Protein AF-A0A1Y2H7J1-F1 (afdb_monomer_lite)

Sequence (171 aa):
LFNCVEPYGRKQSIDAHKEPFLLSNGNALQTSIPPFETRHIDLWPTTIPCKKGDRLVIGTQAFNVLITSSARLDIKEPPSLGGVTTSFTLKESKLSRNTKIFLDSDSVIEAFKIINSKEVYRNARGNELEQMRQVRSKFDHCSPYFLCRAASNIAKSHLMQPYSVFTLVGH

pLDDT: mean 74.22, std 16.96, range [33.62, 93.88]

Secondary structure (DSSP, 8-state):
-EEEEEEEESSTTT-TT-----EETTEEPP--PPPSS-SSTTEEEEEEEETTEEEEEEEESSEEEEEEEE--SSS--PPEESSS-SS----SHHHHHH------HHHHHHHHHHHH-SS-S----S-HHHHHHHTTS--S-SGGGG---EE-GGG-STTTS----------

Foldseek 3Di:
DQFKKWKAWQDCVQGVLHDDQDDDPNHTADDLADDCQAPDGQWWFAWHADPVAIWTWIGGNTIIMTRQWADDPVDPDDIHHGRHDDPDHHHDPVCRRPDDDDDDPVVVVVVVVLVPDPPPPDPPPDCPVLLVLQCPPDPDDPNLNPMDMDGDPVQPDPVRPDSYSPPSDDD

Structure (mmCIF, N/CA/C/O backbone):
data_AF-A0A1Y2H7J1-F1
#
_entry.id   AF-A0A1Y2H7J1-F1
#
loop_
_atom_site.group_PDB
_atom_site.id
_atom_site.type_symbol
_atom_site.label_atom_id
_atom_site.label_alt_id
_atom_site.label_comp_id
_atom_site.label_asym_id
_atom_site.label_entity_id
_atom_site.label_seq_id
_atom_site.pdbx_PDB_ins_code
_atom_site.Cartn_x
_atom_site.Cartn_y
_atom_site.Cartn_z
_atom_site.occupancy
_atom_site.B_iso_or_equiv
_atom_site.auth_seq_id
_atom_site.auth_comp_id
_atom_site.auth_asym_id
_atom_site.auth_atom_id
_atom_site.pdbx_PDB_model_num
ATOM 1 N N . LEU A 1 1 ? -1.218 -10.756 -1.187 1.00 87.50 1 LEU A N 1
ATOM 2 C CA . LEU A 1 1 ? -0.793 -10.187 -2.483 1.00 87.50 1 LEU A CA 1
ATOM 3 C C . LEU A 1 1 ? -1.478 -8.843 -2.683 1.00 87.50 1 LEU A C 1
ATOM 5 O O . LEU A 1 1 ? -2.687 -8.769 -2.490 1.00 87.50 1 LEU A O 1
ATOM 9 N N . PHE A 1 2 ? -0.730 -7.796 -3.031 1.00 89.00 2 PHE A N 1
ATOM 10 C CA . PHE A 1 2 ? -1.305 -6.507 -3.428 1.00 89.00 2 PHE A CA 1
ATOM 11 C C . PHE A 1 2 ? -1.266 -6.419 -4.949 1.00 89.00 2 PHE A C 1
ATOM 13 O O . PHE A 1 2 ? -0.196 -6.505 -5.546 1.00 89.00 2 PHE A O 1
ATOM 20 N N . ASN A 1 3 ? -2.442 -6.321 -5.563 1.00 84.75 3 ASN A N 1
ATOM 21 C CA . ASN A 1 3 ? -2.584 -6.320 -7.015 1.00 84.75 3 ASN A CA 1
ATOM 22 C C . ASN A 1 3 ? -2.589 -4.904 -7.574 1.00 84.75 3 ASN A C 1
ATOM 24 O O . ASN A 1 3 ? -2.018 -4.684 -8.630 1.00 84.75 3 ASN A O 1
ATOM 28 N N . CYS A 1 4 ? -3.213 -3.955 -6.878 1.00 83.81 4 CYS A N 1
ATOM 29 C CA . CYS A 1 4 ? -3.270 -2.563 -7.306 1.00 83.81 4 CYS A CA 1
ATOM 30 C C . CYS A 1 4 ? -3.073 -1.642 -6.109 1.00 83.81 4 CYS A C 1
ATOM 32 O O . CYS A 1 4 ? -3.645 -1.866 -5.034 1.00 83.81 4 CYS A O 1
ATOM 34 N N . VAL A 1 5 ? -2.288 -0.592 -6.324 1.00 86.06 5 VAL A N 1
ATOM 35 C CA . VAL A 1 5 ? -2.046 0.459 -5.342 1.00 86.06 5 VAL A CA 1
ATOM 36 C C . VAL A 1 5 ? -2.152 1.844 -5.971 1.00 86.06 5 VAL A C 1
ATOM 38 O O . VAL A 1 5 ? -1.898 2.027 -7.164 1.00 86.06 5 VAL A O 1
ATOM 41 N N . GLU A 1 6 ? -2.519 2.822 -5.150 1.00 85.12 6 GLU A N 1
ATOM 42 C CA . GLU A 1 6 ? -2.650 4.225 -5.531 1.00 85.12 6 GLU A CA 1
ATOM 43 C C . GLU A 1 6 ? -1.837 5.099 -4.560 1.00 85.12 6 GLU A C 1
ATOM 45 O O . GLU A 1 6 ? -2.212 5.230 -3.390 1.00 85.12 6 GLU A O 1
ATOM 50 N N . PRO A 1 7 ? -0.687 5.645 -4.992 1.00 83.50 7 PRO A N 1
ATOM 51 C CA . PRO A 1 7 ? 0.087 6.585 -4.204 1.00 83.50 7 PRO A CA 1
ATOM 52 C C . PRO A 1 7 ? -0.590 7.960 -4.201 1.00 83.50 7 PRO A C 1
ATOM 54 O O . PRO A 1 7 ? -1.110 8.395 -5.223 1.00 83.50 7 PRO A O 1
ATOM 57 N N . TYR A 1 8 ? -0.553 8.650 -3.065 1.00 81.69 8 TYR A N 1
ATOM 58 C CA . TYR A 1 8 ? -1.097 9.997 -2.892 1.00 81.69 8 TYR A CA 1
ATOM 59 C C . TYR A 1 8 ? -0.249 10.809 -1.906 1.00 81.69 8 TYR A C 1
ATOM 61 O O . TYR A 1 8 ? 0.380 10.272 -0.986 1.00 81.69 8 TYR A O 1
ATOM 69 N N . GLY A 1 9 ? -0.199 12.122 -2.108 1.00 79.56 9 GLY A N 1
ATOM 70 C CA . GLY A 1 9 ? 0.585 13.036 -1.282 1.00 79.56 9 GLY A CA 1
ATOM 71 C C . GLY A 1 9 ? 0.000 13.222 0.123 1.00 79.56 9 GLY A C 1
ATOM 72 O O . GLY A 1 9 ? -1.202 13.108 0.355 1.00 79.56 9 GLY A O 1
ATOM 73 N N . ARG A 1 10 ? 0.859 13.546 1.098 1.00 79.69 10 ARG A N 1
ATOM 74 C CA . ARG A 1 10 ? 0.425 13.813 2.487 1.00 79.69 10 ARG A CA 1
ATOM 75 C C . ARG A 1 10 ? -0.001 15.253 2.760 1.00 79.69 10 ARG A C 1
ATOM 77 O O . ARG A 1 10 ? -0.695 15.515 3.740 1.00 79.69 10 ARG A O 1
ATOM 84 N N . LYS A 1 11 ? 0.461 16.211 1.955 1.00 77.00 11 LYS A N 1
ATOM 85 C CA . LYS A 1 11 ? 0.223 17.646 2.178 1.00 77.00 11 LYS A CA 1
ATOM 86 C C . LYS A 1 11 ? -0.880 18.144 1.261 1.00 77.00 11 LYS A C 1
ATOM 88 O O . LYS A 1 11 ? -0.954 17.727 0.118 1.00 77.00 11 LYS A O 1
ATOM 93 N N . GLN A 1 12 ? -1.669 19.104 1.737 1.00 74.44 12 GLN A N 1
ATOM 94 C CA . GLN A 1 12 ? -2.813 19.638 0.985 1.00 74.44 12 GLN A CA 1
ATOM 95 C C . GLN A 1 12 ? -2.388 20.375 -0.277 1.00 74.44 12 GLN A C 1
ATOM 97 O O . GLN A 1 12 ? -3.075 20.324 -1.285 1.00 74.44 12 GLN A O 1
ATOM 102 N N . SER A 1 13 ? -1.239 21.048 -0.206 1.00 74.00 13 SER A N 1
ATOM 103 C CA . SER A 1 13 ? -0.630 21.723 -1.349 1.00 74.00 13 SER A CA 1
ATOM 104 C C . SER A 1 13 ? -0.144 20.754 -2.428 1.00 74.00 13 SER A C 1
ATOM 106 O O . SER A 1 13 ? 0.131 21.188 -3.538 1.00 74.00 13 SER A O 1
ATOM 108 N N . ILE A 1 14 ? -0.007 19.467 -2.097 1.00 72.56 14 ILE A N 1
ATOM 109 C CA . ILE A 1 14 ? 0.470 18.418 -3.000 1.00 72.56 14 ILE A CA 1
ATOM 110 C C . ILE A 1 14 ? -0.711 17.565 -3.472 1.00 72.56 14 ILE A C 1
ATOM 112 O O . ILE A 1 14 ? -0.786 17.213 -4.643 1.00 72.56 14 ILE A O 1
ATOM 116 N N . ASP A 1 15 ? -1.640 17.247 -2.568 1.00 70.12 15 ASP A N 1
ATOM 117 C CA . ASP A 1 15 ? -2.723 16.311 -2.823 1.00 70.12 15 ASP A CA 1
ATOM 118 C C . ASP A 1 15 ? -4.001 16.685 -2.058 1.00 70.12 15 ASP A C 1
ATOM 120 O O . ASP A 1 15 ? -3.999 16.873 -0.835 1.00 70.12 15 ASP A O 1
ATOM 124 N N . ALA A 1 16 ? -5.111 16.763 -2.793 1.00 68.38 16 ALA A N 1
ATOM 125 C CA . ALA A 1 16 ? -6.431 17.048 -2.234 1.00 68.38 16 ALA A CA 1
ATOM 126 C C . ALA A 1 16 ? -6.997 15.844 -1.459 1.00 68.38 16 ALA A C 1
ATOM 128 O O . ALA A 1 16 ? -7.839 16.003 -0.577 1.00 68.38 16 ALA A O 1
ATOM 129 N N . HIS A 1 17 ? -6.497 14.646 -1.754 1.00 68.69 17 HIS A N 1
ATOM 130 C CA . HIS A 1 17 ? -6.869 13.375 -1.150 1.00 68.69 17 HIS A CA 1
ATOM 131 C C . HIS A 1 17 ? -5.951 12.981 0.008 1.00 68.69 17 HIS A C 1
ATOM 133 O O . HIS A 1 17 ? -5.960 11.826 0.440 1.00 68.69 17 HIS A O 1
ATOM 139 N N . LYS A 1 18 ? -5.177 13.936 0.543 1.00 77.75 18 LYS A N 1
ATOM 140 C CA . LYS A 1 18 ? -4.331 13.700 1.709 1.00 77.75 18 LYS A CA 1
ATOM 141 C C . LYS A 1 18 ? -5.112 13.076 2.861 1.00 77.75 18 LYS A C 1
ATOM 143 O O . LYS A 1 18 ? -6.309 13.292 3.061 1.00 77.75 18 LYS A O 1
ATOM 148 N N . GLU A 1 19 ? -4.376 12.358 3.687 1.00 77.00 19 GLU A N 1
ATOM 149 C CA . GLU A 1 19 ? -4.887 11.932 4.973 1.00 77.00 19 GLU A CA 1
ATOM 150 C C . GLU A 1 19 ? -5.209 13.156 5.854 1.00 77.00 19 GLU A C 1
ATOM 152 O O . GLU A 1 19 ? -4.369 14.054 5.999 1.00 77.00 19 GLU A O 1
ATOM 157 N N . PRO A 1 20 ? -6.419 13.234 6.431 1.00 69.56 20 PRO A N 1
ATOM 158 C CA . PRO A 1 20 ? -6.767 14.313 7.333 1.00 69.56 20 PRO A CA 1
ATOM 159 C C . PRO A 1 20 ? -6.143 14.055 8.711 1.00 69.56 20 PRO A C 1
ATOM 161 O O . PRO A 1 20 ? -6.544 13.145 9.431 1.00 69.56 20 PRO A O 1
ATOM 164 N N . PHE A 1 21 ? -5.179 14.887 9.102 1.00 72.94 21 PHE A N 1
ATOM 165 C CA . PHE A 1 21 ? -4.644 14.907 10.465 1.00 72.94 21 PHE A CA 1
ATOM 166 C C . PHE A 1 21 ? -5.613 15.666 11.371 1.00 72.94 21 PHE A C 1
ATOM 168 O O . PHE A 1 21 ? -5.460 16.864 11.601 1.00 72.94 21 PHE A O 1
ATOM 175 N N . LEU A 1 22 ? -6.666 14.980 11.811 1.00 69.56 22 LEU A N 1
ATOM 176 C CA . LEU A 1 22 ? -7.686 15.551 12.684 1.00 69.56 22 LEU A CA 1
ATOM 177 C C . LEU A 1 22 ? -7.541 15.014 14.106 1.00 69.56 22 LEU A C 1
ATOM 179 O O . LEU A 1 22 ? -7.229 13.843 14.332 1.00 69.56 22 LEU A O 1
ATOM 183 N N . LEU A 1 23 ? -7.816 15.894 15.062 1.00 68.56 23 LEU A N 1
ATOM 184 C CA . LEU A 1 23 ? -8.056 15.533 16.450 1.00 68.56 23 LEU A CA 1
ATOM 185 C C . LEU A 1 23 ? -9.554 15.257 16.607 1.00 68.56 23 LEU A C 1
ATOM 187 O O . LEU A 1 23 ? -10.381 16.058 16.174 1.00 68.56 23 LEU A O 1
ATOM 191 N N . SER A 1 24 ? -9.912 14.141 17.231 1.00 64.12 24 SER A N 1
ATOM 192 C CA . SER A 1 24 ? -11.285 13.851 17.645 1.00 64.12 24 SER A CA 1
ATOM 193 C C . SER A 1 24 ? -11.328 13.824 19.168 1.00 64.12 24 SER A C 1
ATOM 195 O O . SER A 1 24 ? -10.623 13.034 19.791 1.00 64.12 24 SER A O 1
ATOM 197 N N . ASN A 1 25 ? -12.111 14.723 19.772 1.00 68.19 25 ASN A N 1
ATOM 198 C CA . ASN A 1 25 ? -12.239 14.869 21.229 1.00 68.19 25 ASN A CA 1
ATOM 199 C C . ASN A 1 25 ? -10.885 14.964 21.967 1.00 68.19 25 ASN A C 1
ATOM 201 O O . ASN A 1 25 ? -10.700 14.359 23.018 1.00 68.19 25 ASN A O 1
ATOM 205 N N . GLY A 1 26 ? -9.921 15.690 21.391 1.00 64.44 26 GLY A N 1
ATOM 206 C CA . GLY A 1 26 ? -8.578 15.865 21.961 1.00 64.44 26 GLY A CA 1
ATOM 207 C C . GLY A 1 26 ? -7.596 14.719 21.686 1.00 64.44 26 GLY A C 1
ATOM 208 O O . GLY A 1 26 ? -6.404 14.889 21.920 1.00 64.44 26 GLY A O 1
ATOM 209 N N . ASN A 1 27 ? -8.055 13.598 21.121 1.00 61.09 27 ASN A N 1
ATOM 210 C CA . ASN A 1 27 ? -7.199 12.480 20.734 1.00 61.09 27 ASN A CA 1
ATOM 211 C C . ASN A 1 27 ? -6.820 12.563 19.254 1.00 61.09 27 ASN A C 1
ATOM 213 O O . ASN A 1 27 ? -7.665 12.825 18.394 1.00 61.09 27 ASN A O 1
ATOM 217 N N . ALA A 1 28 ? -5.552 12.296 18.944 1.00 65.44 28 ALA A N 1
ATOM 218 C CA . ALA A 1 28 ? -5.118 12.105 17.566 1.00 65.44 28 ALA A CA 1
ATOM 219 C C . ALA A 1 28 ? -5.818 10.877 16.978 1.00 65.44 28 ALA A C 1
ATOM 221 O O . ALA A 1 28 ? -5.766 9.789 17.554 1.00 65.44 28 ALA A O 1
ATOM 222 N N . LEU A 1 29 ? -6.481 11.055 15.833 1.00 73.06 29 LEU A N 1
ATOM 223 C CA . LEU A 1 29 ? -6.982 9.919 15.069 1.00 73.06 29 LEU A CA 1
ATOM 224 C C . LEU A 1 29 ? -5.810 9.037 14.627 1.00 73.06 29 LEU A C 1
ATOM 226 O O . LEU A 1 29 ? -4.686 9.510 14.458 1.00 73.06 29 LEU A O 1
ATOM 230 N N . GLN A 1 30 ? -6.081 7.746 14.437 1.00 77.88 30 GLN A N 1
ATOM 231 C CA . GLN A 1 30 ? -5.094 6.813 13.905 1.00 77.88 30 GLN A CA 1
ATOM 232 C C . GLN A 1 30 ? -4.577 7.323 12.559 1.00 77.88 30 GLN A C 1
ATOM 234 O O . GLN A 1 30 ? -5.378 7.591 11.663 1.00 77.88 30 GLN A O 1
ATOM 239 N N . THR A 1 31 ? -3.250 7.428 12.429 1.00 85.88 31 THR A N 1
ATOM 240 C CA . THR A 1 31 ? -2.612 7.911 11.201 1.00 85.88 31 THR A CA 1
ATOM 241 C C . THR A 1 31 ? -1.748 6.853 10.520 1.00 85.88 31 THR A C 1
ATOM 243 O O . THR A 1 31 ? -1.360 5.857 11.142 1.00 85.88 31 THR A O 1
ATOM 246 N N . SER A 1 32 ? -1.396 7.076 9.251 1.00 88.75 32 SER A N 1
ATOM 247 C CA . SER A 1 32 ? -0.365 6.293 8.566 1.00 88.75 32 SER A CA 1
ATOM 248 C C . SER A 1 32 ? 1.053 6.844 8.759 1.00 88.75 32 SER A C 1
ATOM 250 O O . SER A 1 32 ? 1.959 6.388 8.063 1.00 88.75 32 SER A O 1
ATOM 252 N N . ILE A 1 33 ? 1.293 7.835 9.627 1.00 89.19 33 ILE A N 1
ATOM 253 C CA . ILE A 1 33 ? 2.656 8.353 9.846 1.00 89.19 33 ILE A CA 1
ATOM 254 C C . ILE A 1 33 ? 3.528 7.233 10.432 1.00 89.19 33 ILE A C 1
ATOM 256 O O . ILE A 1 33 ? 3.122 6.626 11.427 1.00 89.19 33 ILE A O 1
ATOM 260 N N . PRO A 1 34 ? 4.713 6.956 9.854 1.00 89.00 34 PRO A N 1
ATOM 261 C CA . PRO A 1 34 ? 5.584 5.932 10.396 1.00 89.00 34 PRO A CA 1
ATOM 262 C C . PRO A 1 34 ? 6.047 6.253 11.819 1.00 89.00 34 PRO A C 1
ATOM 264 O O . PRO A 1 34 ? 6.593 7.335 12.047 1.00 89.00 34 PRO A O 1
ATOM 267 N N . PRO A 1 35 ? 5.851 5.338 12.788 1.00 86.69 35 PRO A N 1
ATOM 268 C CA . PRO A 1 35 ? 6.457 5.485 14.099 1.00 86.69 35 PRO A CA 1
ATOM 269 C C . PRO A 1 35 ? 7.972 5.253 14.022 1.00 86.69 35 PRO A C 1
ATOM 271 O O . PRO A 1 35 ? 8.468 4.587 13.113 1.00 86.69 35 PRO A O 1
ATOM 274 N N . PHE A 1 36 ? 8.705 5.762 15.016 1.00 79.94 36 PHE A N 1
ATOM 275 C CA .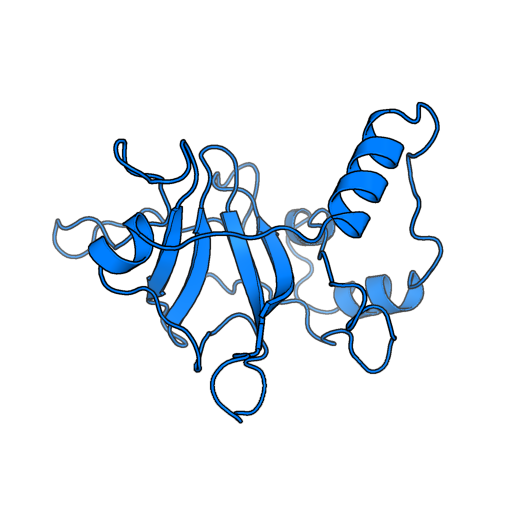 PHE A 1 36 ? 10.168 5.647 15.086 1.00 79.94 36 PHE A CA 1
ATOM 276 C C . PHE A 1 36 ? 10.669 4.193 15.102 1.00 79.94 36 PHE A C 1
ATOM 278 O O . PHE A 1 36 ? 11.733 3.897 14.571 1.00 79.94 36 PHE A O 1
ATOM 285 N N . GLU A 1 37 ? 9.890 3.276 15.678 1.00 80.38 37 GLU A N 1
ATOM 286 C CA . GLU A 1 37 ? 10.241 1.860 15.795 1.00 80.38 37 GLU A CA 1
ATOM 287 C C . GLU A 1 37 ? 9.367 0.999 14.881 1.00 80.38 37 GLU A C 1
ATOM 289 O O . GLU A 1 37 ? 8.302 0.501 15.267 1.00 80.38 37 GLU A O 1
ATOM 294 N N . THR A 1 38 ? 9.829 0.813 13.650 1.00 83.25 38 THR A N 1
ATOM 295 C CA . THR A 1 38 ? 9.196 -0.051 12.650 1.00 83.25 38 THR A CA 1
ATOM 296 C C . THR A 1 38 ? 10.192 -1.064 12.110 1.00 83.25 38 THR A C 1
ATOM 298 O O . THR A 1 38 ? 11.398 -0.835 12.097 1.00 83.25 38 THR A O 1
ATOM 301 N N . ARG A 1 39 ? 9.687 -2.216 11.650 1.00 88.06 39 ARG A N 1
ATOM 302 C CA . ARG A 1 39 ? 10.518 -3.229 10.983 1.00 88.06 39 ARG A CA 1
ATOM 303 C C . ARG A 1 39 ? 11.188 -2.690 9.721 1.00 88.06 39 ARG A C 1
ATOM 305 O O . ARG A 1 39 ? 12.309 -3.079 9.415 1.00 88.06 39 ARG A O 1
ATOM 312 N N . HIS A 1 40 ? 10.468 -1.849 8.988 1.00 89.75 40 HIS A N 1
ATOM 313 C CA . HIS A 1 40 ? 10.949 -1.178 7.792 1.00 89.75 40 HIS A CA 1
ATOM 314 C C . HIS A 1 40 ? 10.985 0.308 8.111 1.00 89.75 40 HIS A C 1
ATOM 316 O O . HIS A 1 40 ? 9.925 0.902 8.291 1.00 89.75 40 HIS A O 1
ATOM 322 N N . ILE A 1 41 ? 12.187 0.877 8.219 1.00 88.44 41 ILE A N 1
ATOM 323 C CA . ILE A 1 41 ? 12.380 2.293 8.553 1.00 88.44 41 ILE A CA 1
ATOM 324 C C . ILE A 1 41 ? 11.563 3.154 7.581 1.00 88.44 41 ILE A C 1
ATOM 326 O O . ILE A 1 41 ? 11.528 2.877 6.382 1.00 88.44 41 ILE A O 1
ATOM 330 N N . ASP A 1 42 ? 10.882 4.169 8.117 1.00 89.44 42 ASP A N 1
ATOM 331 C CA . ASP A 1 42 ? 10.039 5.107 7.366 1.00 89.44 42 ASP A CA 1
ATOM 332 C C . ASP A 1 42 ? 8.868 4.478 6.596 1.00 89.44 42 ASP A C 1
ATOM 334 O O . ASP A 1 42 ? 8.282 5.122 5.725 1.00 89.44 42 ASP A O 1
ATOM 338 N N . LEU A 1 43 ? 8.478 3.247 6.941 1.00 90.81 43 LEU A N 1
ATOM 339 C CA . LEU A 1 43 ? 7.373 2.518 6.326 1.00 90.81 43 LEU A CA 1
ATOM 340 C C . LEU A 1 43 ? 6.391 2.013 7.383 1.00 90.81 43 LEU A C 1
ATOM 342 O O . LEU A 1 43 ? 6.755 1.361 8.362 1.00 90.81 43 LEU A O 1
ATOM 346 N N . TRP A 1 44 ? 5.106 2.267 7.148 1.00 93.25 44 TRP A N 1
ATOM 347 C CA . TRP A 1 44 ? 4.049 1.911 8.085 1.00 93.25 44 TRP A CA 1
ATOM 348 C C . TRP A 1 44 ? 2.827 1.307 7.398 1.00 93.25 44 TRP A C 1
ATOM 350 O O . TRP A 1 44 ? 1.919 2.033 6.983 1.00 93.25 44 TRP A O 1
ATOM 360 N N . PRO A 1 45 ? 2.788 -0.031 7.260 1.00 93.88 45 PRO A N 1
ATOM 361 C CA . PRO A 1 45 ? 1.591 -0.730 6.822 1.00 93.88 45 PRO A CA 1
ATOM 362 C C . PRO A 1 45 ? 0.552 -0.717 7.946 1.00 93.88 45 PRO A C 1
ATOM 364 O O . PRO A 1 45 ? 0.780 -1.250 9.030 1.00 93.88 45 PRO A O 1
ATOM 367 N N . THR A 1 46 ? -0.605 -0.116 7.702 1.00 93.44 46 THR A N 1
ATOM 368 C CA . THR A 1 46 ? -1.658 0.050 8.708 1.00 93.44 46 THR A CA 1
ATOM 369 C C . THR A 1 46 ? -3.038 0.034 8.070 1.00 93.44 46 THR A C 1
ATOM 371 O O . THR A 1 46 ? -3.195 0.137 6.851 1.00 93.44 46 THR A O 1
ATOM 374 N N . THR A 1 47 ? -4.064 -0.112 8.898 1.00 93.25 47 THR A N 1
ATOM 375 C CA . THR A 1 47 ? -5.452 0.078 8.495 1.00 93.25 47 THR A CA 1
ATOM 376 C C . THR A 1 47 ? -6.018 1.330 9.141 1.00 93.25 47 THR A C 1
ATOM 378 O O . THR A 1 47 ? -6.057 1.423 10.362 1.00 93.25 47 THR A O 1
ATOM 381 N N . ILE A 1 48 ? -6.456 2.285 8.319 1.00 89.38 48 ILE A N 1
ATOM 382 C CA . ILE A 1 48 ? -7.056 3.543 8.773 1.00 89.38 48 ILE A CA 1
ATOM 383 C C . ILE A 1 48 ? -8.583 3.441 8.672 1.00 89.38 48 ILE A C 1
ATOM 385 O O . ILE A 1 48 ? -9.096 3.188 7.574 1.00 89.38 48 ILE A O 1
ATOM 389 N N . PRO A 1 49 ? -9.325 3.683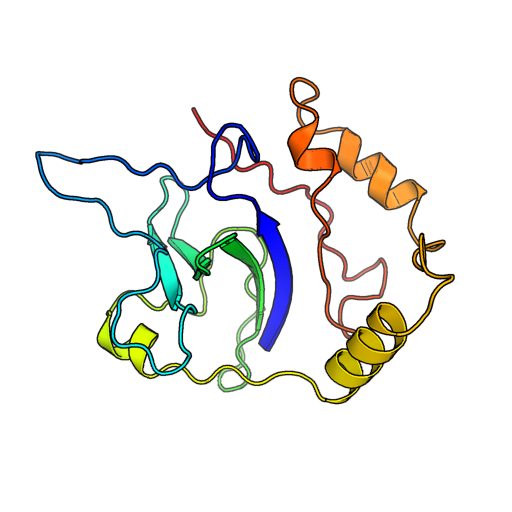 9.765 1.00 86.81 49 PRO A N 1
ATOM 390 C CA . PRO A 1 49 ? -10.778 3.776 9.723 1.00 86.81 49 PRO A CA 1
ATOM 391 C C . PRO A 1 49 ? -11.245 4.952 8.857 1.00 86.81 49 PRO A C 1
ATOM 393 O O . PRO A 1 49 ? -10.746 6.071 8.972 1.00 86.81 49 PRO A O 1
ATOM 396 N N . CYS A 1 50 ? -12.247 4.733 8.008 1.00 81.56 50 CYS A N 1
ATOM 397 C CA . CYS A 1 50 ? -12.906 5.795 7.250 1.00 81.56 50 CYS A CA 1
ATOM 398 C C . CYS A 1 50 ? -14.433 5.645 7.329 1.00 81.56 50 CYS A C 1
ATOM 400 O O . CYS A 1 50 ? -14.946 4.558 7.575 1.00 81.56 50 CYS A O 1
ATOM 402 N N . LYS A 1 51 ? -15.181 6.727 7.058 1.00 78.31 51 LYS A N 1
ATOM 403 C CA . LYS A 1 51 ? -16.660 6.755 7.090 1.00 78.31 51 LYS A CA 1
ATOM 404 C C . LYS A 1 51 ? -17.319 5.622 6.285 1.00 78.31 51 LYS A C 1
ATOM 406 O O . LYS A 1 51 ? -18.406 5.187 6.635 1.00 78.31 51 LYS A O 1
ATOM 411 N N . LYS A 1 52 ? -16.684 5.179 5.194 1.00 80.88 52 LYS A N 1
ATOM 412 C CA . LYS A 1 52 ? -17.194 4.124 4.296 1.00 80.88 52 LYS A CA 1
ATOM 413 C C . LYS A 1 52 ? -16.679 2.717 4.631 1.00 80.88 52 LYS A C 1
ATOM 415 O O . LYS A 1 52 ? -17.065 1.770 3.958 1.00 80.88 52 LYS A O 1
ATOM 420 N N . GLY A 1 53 ? -15.785 2.592 5.608 1.00 85.94 53 GLY A N 1
ATOM 421 C CA . GLY A 1 53 ? -15.083 1.357 5.936 1.00 85.94 53 GLY A CA 1
ATOM 422 C C . GLY A 1 53 ? -13.578 1.560 6.068 1.00 85.94 53 GLY A C 1
ATOM 423 O O . GLY A 1 53 ? -13.043 2.645 5.831 1.00 85.94 53 GLY A O 1
ATOM 424 N N . ASP A 1 54 ? -12.897 0.495 6.458 1.00 90.56 54 ASP A N 1
ATOM 425 C CA . ASP A 1 54 ? -11.470 0.495 6.747 1.00 90.56 54 ASP A CA 1
ATOM 426 C C . ASP A 1 54 ? -10.618 0.545 5.477 1.00 90.56 54 ASP A C 1
ATOM 428 O O . ASP A 1 54 ? -10.938 -0.091 4.477 1.00 90.56 54 ASP A O 1
ATOM 432 N N . ARG A 1 55 ? -9.497 1.265 5.509 1.00 90.44 55 ARG A N 1
ATOM 433 C CA . ARG A 1 55 ? -8.572 1.372 4.374 1.00 90.44 55 ARG A CA 1
ATOM 434 C C . ARG A 1 55 ? -7.227 0.778 4.717 1.00 90.44 55 ARG A C 1
ATOM 436 O O . ARG A 1 55 ? -6.615 1.185 5.698 1.00 90.44 55 ARG A O 1
ATOM 443 N N . LEU A 1 56 ? -6.739 -0.127 3.881 1.00 93.19 56 LEU A N 1
ATOM 444 C CA . LEU A 1 56 ? -5.377 -0.630 3.994 1.00 93.19 56 LEU A CA 1
ATOM 445 C C . LEU A 1 56 ? -4.422 0.344 3.299 1.00 93.19 56 LEU A C 1
ATOM 447 O O . LEU A 1 56 ? -4.600 0.646 2.119 1.00 93.19 56 LEU A O 1
ATOM 451 N N . VAL A 1 57 ? -3.423 0.836 4.029 1.00 92.31 57 VAL A N 1
ATOM 452 C CA . VAL A 1 57 ? -2.481 1.856 3.553 1.00 92.31 57 VAL A CA 1
ATOM 453 C C . VAL A 1 57 ? -1.056 1.476 3.952 1.00 92.31 57 VAL A C 1
ATOM 455 O O . VAL A 1 57 ? -0.830 0.958 5.044 1.00 92.31 57 VAL A O 1
ATOM 458 N N . ILE A 1 58 ? -0.085 1.765 3.087 1.00 93.44 58 ILE A N 1
ATOM 459 C CA . ILE A 1 58 ? 1.333 1.836 3.457 1.00 93.44 58 ILE A CA 1
ATOM 460 C C . ILE A 1 58 ? 1.710 3.311 3.518 1.00 93.44 58 ILE A C 1
ATOM 462 O O . ILE A 1 58 ? 1.740 4.001 2.499 1.00 93.44 58 ILE A O 1
ATOM 466 N N . GLY A 1 59 ? 1.959 3.811 4.722 1.00 92.12 59 GLY A N 1
ATOM 467 C CA . GLY A 1 59 ? 2.436 5.171 4.916 1.00 92.12 59 GLY A CA 1
ATOM 468 C C . GLY A 1 59 ? 3.951 5.265 4.826 1.00 92.12 59 GLY A C 1
ATOM 469 O O . GLY A 1 59 ? 4.653 4.402 5.345 1.00 92.12 59 GLY A O 1
ATOM 470 N N . THR A 1 60 ? 4.448 6.331 4.199 1.00 90.62 60 THR A N 1
ATOM 471 C CA . THR A 1 60 ? 5.870 6.724 4.217 1.00 90.62 60 THR A CA 1
ATOM 472 C C . THR A 1 60 ? 6.028 8.138 4.771 1.00 90.62 60 THR A C 1
ATOM 474 O O . THR A 1 60 ? 5.020 8.784 5.034 1.00 90.62 60 THR A O 1
ATOM 477 N N . GLN A 1 61 ? 7.235 8.684 4.925 1.00 85.56 61 GLN A N 1
ATOM 478 C CA . GLN A 1 61 ? 7.373 10.097 5.328 1.00 85.56 61 GLN A CA 1
ATOM 479 C C . GLN A 1 61 ? 6.879 11.087 4.256 1.00 85.56 61 GLN A C 1
ATOM 481 O O . GLN A 1 61 ? 6.362 12.156 4.578 1.00 85.56 61 GLN A O 1
ATOM 486 N N . ALA A 1 62 ? 7.000 10.735 2.972 1.00 83.06 62 ALA A N 1
ATOM 487 C CA . ALA A 1 62 ? 6.732 11.653 1.862 1.00 83.06 62 ALA A CA 1
ATOM 488 C C . ALA A 1 62 ? 5.319 11.504 1.269 1.00 83.06 62 ALA A C 1
ATOM 490 O O . ALA A 1 62 ? 4.689 12.493 0.887 1.00 83.06 62 ALA A O 1
ATOM 491 N N . PHE A 1 63 ? 4.807 10.277 1.207 1.00 85.69 63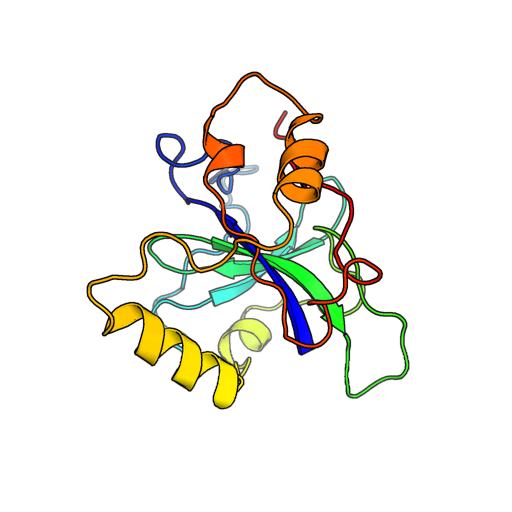 PHE A N 1
ATOM 492 C CA . PHE A 1 63 ? 3.534 9.940 0.568 1.00 85.69 63 PHE A CA 1
ATOM 493 C C . PHE A 1 63 ? 2.866 8.742 1.246 1.00 85.69 63 PHE A C 1
ATOM 495 O O . PHE A 1 63 ? 3.463 8.041 2.065 1.00 85.69 63 PHE A O 1
ATOM 502 N N . ASN A 1 64 ? 1.617 8.501 0.884 1.00 88.50 64 ASN A N 1
ATOM 503 C CA . ASN A 1 64 ? 0.856 7.332 1.284 1.00 88.50 64 ASN A CA 1
ATOM 504 C C . ASN A 1 64 ? 0.560 6.462 0.073 1.00 88.50 64 ASN A C 1
ATOM 506 O O . ASN A 1 64 ? 0.453 6.964 -1.038 1.00 88.50 64 ASN A O 1
ATOM 510 N N . VAL A 1 65 ? 0.391 5.166 0.300 1.00 89.75 65 VAL A N 1
ATOM 511 C CA . VAL A 1 65 ? 0.002 4.200 -0.726 1.00 89.75 65 VAL A CA 1
ATOM 512 C C . VAL A 1 65 ? -1.280 3.523 -0.280 1.00 89.75 65 VAL A C 1
ATOM 514 O O . VAL A 1 65 ? -1.264 2.737 0.665 1.00 89.75 65 VAL A O 1
ATOM 517 N N . LEU A 1 66 ? -2.391 3.825 -0.944 1.00 90.12 66 LEU A N 1
ATOM 518 C CA . LEU A 1 66 ? -3.665 3.147 -0.732 1.00 90.12 66 LEU A CA 1
ATOM 519 C C . LEU A 1 66 ? -3.661 1.813 -1.475 1.00 90.12 66 LEU A C 1
ATOM 521 O O . LEU A 1 66 ? -3.381 1.768 -2.671 1.00 90.12 66 LEU A O 1
ATOM 525 N N . ILE A 1 67 ? -4.015 0.728 -0.791 1.00 90.69 67 ILE A N 1
ATOM 526 C CA . ILE A 1 67 ? -4.183 -0.573 -1.435 1.00 90.69 67 ILE A CA 1
ATOM 527 C C . ILE A 1 67 ? -5.618 -0.634 -1.952 1.00 90.69 67 ILE A C 1
ATOM 529 O O . ILE A 1 67 ? -6.565 -0.612 -1.168 1.00 90.69 67 ILE A O 1
ATOM 533 N N . THR A 1 68 ? -5.772 -0.701 -3.274 1.00 87.19 68 THR A N 1
ATOM 534 C CA . THR A 1 68 ? -7.078 -0.701 -3.954 1.00 87.19 68 THR A CA 1
ATOM 535 C C . THR A 1 68 ? -7.455 -2.068 -4.512 1.00 87.19 68 THR A C 1
ATOM 537 O O . THR A 1 68 ? -8.597 -2.287 -4.909 1.00 87.19 68 THR A O 1
ATOM 540 N N . SER A 1 69 ? -6.513 -3.011 -4.551 1.00 87.56 69 SER A N 1
ATOM 541 C CA . SER A 1 69 ? -6.813 -4.415 -4.807 1.00 87.56 69 SER A CA 1
ATOM 542 C C . SER A 1 69 ? -5.843 -5.319 -4.061 1.00 87.56 69 SER A C 1
ATOM 544 O O . SER A 1 69 ? -4.622 -5.158 -4.158 1.00 87.56 69 SER A O 1
ATOM 546 N N . SER A 1 70 ? -6.379 -6.296 -3.336 1.00 90.75 70 SER A N 1
ATOM 547 C CA . SER A 1 70 ? -5.591 -7.289 -2.613 1.00 90.75 70 SER A CA 1
ATOM 548 C C . SER A 1 70 ? -6.245 -8.666 -2.644 1.00 90.75 70 SER A C 1
ATOM 550 O O . SER A 1 70 ? -7.463 -8.804 -2.717 1.00 90.75 70 SER A O 1
ATOM 552 N N . ALA A 1 71 ? -5.419 -9.705 -2.580 1.00 90.62 71 ALA A N 1
ATOM 553 C CA . ALA A 1 71 ? -5.855 -11.090 -2.468 1.00 90.62 71 ALA A CA 1
ATOM 554 C C . ALA A 1 71 ? -5.090 -11.781 -1.338 1.00 90.62 71 ALA A C 1
ATOM 556 O O . ALA A 1 71 ? -3.864 -11.629 -1.214 1.00 90.62 71 ALA A O 1
ATOM 557 N N . ARG A 1 72 ? -5.813 -12.547 -0.521 1.00 91.69 72 ARG A N 1
ATOM 558 C CA . ARG A 1 72 ? -5.208 -13.457 0.447 1.00 91.69 72 ARG A CA 1
ATOM 559 C C . ARG A 1 72 ? -4.749 -14.717 -0.267 1.00 91.69 72 ARG A C 1
ATOM 561 O O . ARG A 1 72 ? -5.425 -15.208 -1.162 1.00 91.69 72 ARG A O 1
ATOM 568 N N . LEU A 1 73 ? -3.558 -15.181 0.091 1.00 90.75 73 LEU A N 1
ATOM 569 C CA . LEU A 1 73 ? -2.960 -16.385 -0.496 1.00 90.75 73 LEU A CA 1
ATOM 570 C C . LEU A 1 73 ? -3.160 -17.610 0.396 1.00 90.75 73 LEU A C 1
ATOM 572 O O . LEU A 1 73 ? -3.011 -18.737 -0.055 1.00 90.75 73 LEU A O 1
ATOM 576 N N . ASP A 1 74 ? -3.470 -17.379 1.664 1.00 92.31 74 ASP A N 1
ATOM 577 C CA . ASP A 1 74 ? -3.591 -18.391 2.702 1.00 92.31 74 ASP A CA 1
ATOM 578 C C . ASP A 1 74 ? -5.031 -18.873 2.914 1.00 92.31 74 ASP A C 1
ATOM 580 O O . ASP A 1 74 ? -5.237 -19.940 3.484 1.00 92.31 74 ASP A O 1
ATOM 584 N N . ILE A 1 75 ? -6.027 -18.122 2.434 1.00 93.06 75 ILE A N 1
ATOM 585 C CA . ILE A 1 75 ? -7.443 -18.499 2.494 1.00 93.06 75 ILE A CA 1
ATOM 586 C C . ILE A 1 75 ? -8.085 -18.290 1.121 1.00 93.06 75 ILE A C 1
ATOM 588 O O . ILE A 1 75 ? -7.785 -17.324 0.419 1.00 93.06 75 ILE A O 1
ATOM 592 N N . LYS A 1 76 ? -8.984 -19.206 0.740 1.00 89.94 76 LYS A N 1
ATOM 593 C CA . LYS A 1 76 ? -9.757 -19.145 -0.504 1.00 89.94 76 LYS A CA 1
ATOM 594 C C . LYS A 1 76 ? -10.942 -18.184 -0.362 1.00 89.94 76 LYS A C 1
ATOM 596 O O . LYS A 1 76 ? -12.075 -18.605 -0.155 1.00 89.94 76 LYS A O 1
ATOM 601 N N . GLU A 1 77 ? -10.659 -16.897 -0.497 1.00 90.25 77 GLU A N 1
ATOM 602 C CA . GLU A 1 77 ? -11.647 -15.815 -0.482 1.00 90.25 77 GLU A CA 1
ATOM 603 C C . GLU A 1 77 ? -11.569 -14.994 -1.777 1.00 90.25 77 GLU A C 1
ATOM 605 O O . GLU A 1 77 ? -10.504 -14.931 -2.404 1.00 90.25 77 GLU A O 1
ATOM 610 N N . PRO A 1 78 ? -12.668 -14.341 -2.198 1.00 88.62 78 PRO A N 1
ATOM 611 C CA . PRO A 1 78 ? -12.609 -13.353 -3.266 1.00 88.62 78 PRO A CA 1
ATOM 612 C C . PRO A 1 78 ? -11.603 -12.230 -2.944 1.00 88.62 78 PRO A C 1
ATOM 614 O O . PRO A 1 78 ? -11.447 -11.853 -1.779 1.00 88.62 78 PRO A O 1
ATOM 617 N N . PRO A 1 79 ? -10.927 -11.656 -3.956 1.00 87.38 79 PRO A N 1
ATOM 618 C CA . PRO A 1 79 ? -10.047 -10.515 -3.736 1.00 87.38 79 PRO A CA 1
ATOM 619 C C . PRO A 1 79 ? -10.837 -9.302 -3.224 1.00 87.38 79 PRO A C 1
ATOM 621 O O . PRO A 1 79 ? -11.956 -9.041 -3.666 1.00 87.38 79 PRO A O 1
ATOM 624 N N . SER A 1 80 ? -10.227 -8.520 -2.332 1.00 89.00 80 SER A N 1
ATOM 625 C CA . SER A 1 80 ? -10.773 -7.228 -1.913 1.00 89.00 80 SER A CA 1
ATOM 626 C C . SER A 1 80 ? -10.500 -6.209 -3.010 1.00 89.00 80 SER A C 1
ATOM 628 O O . SER A 1 80 ? -9.348 -6.027 -3.410 1.00 89.00 80 SER A O 1
ATOM 630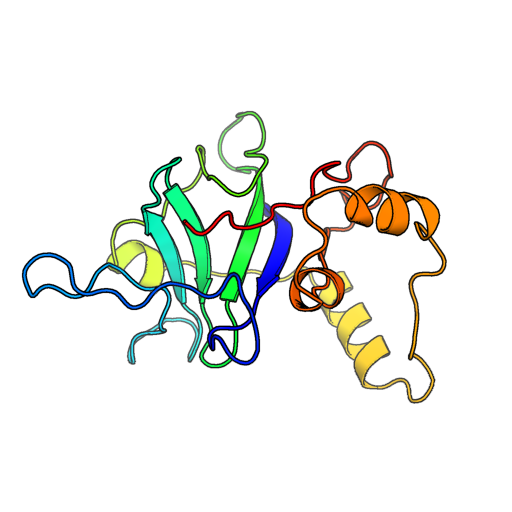 N N . LEU A 1 81 ? -11.551 -5.545 -3.489 1.00 86.69 81 LEU A N 1
ATOM 631 C CA . LEU A 1 81 ? -11.482 -4.547 -4.552 1.00 86.69 81 LEU A CA 1
ATOM 632 C C . LEU A 1 81 ? -12.022 -3.202 -4.061 1.00 86.69 81 LEU A C 1
ATOM 634 O O . LEU A 1 81 ? -13.072 -3.124 -3.430 1.00 86.69 81 LEU A O 1
ATOM 638 N N . GLY A 1 82 ? -11.311 -2.138 -4.413 1.00 83.06 82 GLY A N 1
ATOM 639 C CA . GLY A 1 82 ? -11.620 -0.762 -4.063 1.00 83.06 82 GLY A CA 1
ATOM 640 C C . GLY A 1 82 ? -10.832 -0.223 -2.875 1.00 83.06 82 GLY A C 1
ATOM 641 O O . GLY A 1 82 ? -10.028 -0.914 -2.260 1.00 83.06 82 GLY A O 1
ATOM 642 N N . GLY A 1 83 ? -11.048 1.057 -2.566 1.00 81.81 83 GLY A N 1
ATOM 643 C CA . GLY A 1 83 ? -10.316 1.765 -1.507 1.00 81.81 83 GLY A CA 1
ATOM 644 C C . GLY A 1 83 ? -10.683 1.366 -0.072 1.00 81.81 83 GLY A C 1
ATOM 645 O O . GLY A 1 83 ? -10.169 1.977 0.860 1.00 81.81 83 GLY A O 1
ATOM 646 N N . VAL A 1 84 ? -11.583 0.396 0.112 1.00 88.25 84 VAL A N 1
ATOM 647 C CA . VAL A 1 84 ? -11.941 -0.191 1.410 1.00 88.25 84 VAL A CA 1
ATOM 648 C C . VAL A 1 84 ? -11.475 -1.644 1.414 1.00 88.25 84 VAL A C 1
ATOM 650 O O . VAL 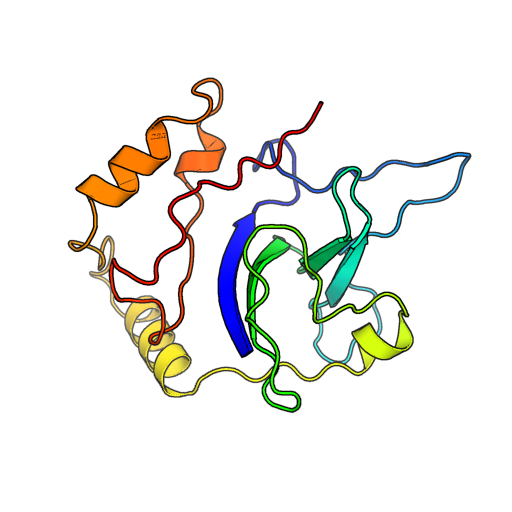A 1 84 ? -11.725 -2.385 0.465 1.00 88.25 84 VAL A O 1
ATOM 653 N N . THR A 1 85 ? -10.792 -2.048 2.481 1.00 88.56 85 THR A N 1
ATOM 654 C CA . THR A 1 85 ? -10.354 -3.429 2.686 1.00 88.56 85 THR A CA 1
ATOM 655 C C . THR A 1 85 ? -11.396 -4.200 3.488 1.00 88.56 85 THR A C 1
ATOM 657 O O . THR A 1 85 ? -11.949 -3.688 4.460 1.00 88.56 85 THR A O 1
ATOM 660 N N . THR A 1 86 ? -11.657 -5.442 3.089 1.00 83.06 86 THR A N 1
ATOM 661 C CA . THR A 1 86 ? -12.555 -6.363 3.814 1.00 83.06 86 THR A CA 1
ATOM 662 C C . THR A 1 86 ? -11.852 -7.641 4.266 1.00 83.06 86 THR A C 1
ATOM 664 O O . THR A 1 86 ? -12.244 -8.223 5.271 1.00 83.06 86 THR A O 1
ATOM 667 N N . SER A 1 87 ? -10.787 -8.053 3.573 1.00 83.81 87 SER A N 1
ATOM 668 C CA . SER A 1 87 ? -10.129 -9.350 3.785 1.00 83.81 87 SER A CA 1
ATOM 669 C C . SER A 1 87 ? -8.855 -9.284 4.631 1.00 83.81 87 SER A C 1
ATOM 671 O O . SER A 1 87 ? -8.476 -10.268 5.264 1.00 83.81 87 SER A O 1
ATOM 673 N N . PHE A 1 88 ? -8.172 -8.135 4.663 1.00 88.44 88 PHE A N 1
ATOM 674 C CA . PHE A 1 88 ? -6.914 -7.967 5.391 1.00 88.44 88 PHE A CA 1
ATOM 675 C C . PHE A 1 88 ? -6.893 -6.631 6.132 1.00 88.44 88 PHE A C 1
ATOM 677 O O . PHE A 1 88 ? -6.948 -5.570 5.505 1.00 88.44 88 PHE A O 1
ATOM 684 N N . THR A 1 89 ? -6.803 -6.684 7.464 1.00 91.31 89 THR A N 1
ATOM 685 C CA . THR A 1 89 ? -6.749 -5.495 8.323 1.00 91.31 89 THR A CA 1
ATOM 686 C C . THR A 1 89 ? -5.579 -5.567 9.302 1.00 91.31 89 THR A C 1
ATOM 688 O O . THR A 1 89 ? -5.259 -6.614 9.858 1.00 91.31 89 THR A O 1
ATOM 691 N N . LEU A 1 90 ? -4.934 -4.423 9.504 1.00 92.06 90 LEU A N 1
ATOM 692 C CA . LEU A 1 90 ? -3.817 -4.186 10.412 1.00 92.06 90 LEU A CA 1
ATOM 693 C C . LEU A 1 90 ? -4.231 -3.101 11.409 1.00 92.06 90 LEU A C 1
ATOM 695 O O . LEU A 1 90 ? -3.774 -1.962 11.335 1.00 92.06 90 LEU A O 1
ATOM 699 N N . LYS A 1 91 ? -5.185 -3.430 12.285 1.00 85.06 91 LYS A N 1
ATOM 700 C CA . LYS A 1 91 ? -5.721 -2.475 13.272 1.00 85.06 91 LYS A CA 1
ATOM 701 C C . LYS A 1 91 ? -4.808 -2.321 14.483 1.00 85.06 91 LYS A C 1
ATOM 703 O O . LYS A 1 91 ? -4.687 -1.237 15.042 1.00 85.06 91 LYS A O 1
ATOM 708 N N . GLU A 1 92 ? -4.153 -3.405 14.880 1.00 86.31 92 GLU A N 1
ATOM 709 C CA . GLU A 1 92 ? -3.248 -3.408 16.022 1.00 86.31 92 GLU A CA 1
ATOM 710 C C . GLU A 1 92 ? -1.837 -2.983 15.615 1.00 86.31 92 GLU A C 1
ATOM 712 O O . GLU A 1 92 ? -1.228 -3.567 14.715 1.00 86.31 92 GLU A O 1
ATOM 717 N N . SER A 1 93 ? -1.262 -2.036 16.360 1.00 84.69 93 SER A N 1
ATOM 718 C CA . SER A 1 93 ? 0.107 -1.543 16.138 1.00 84.69 93 SER A CA 1
ATOM 719 C C . SER A 1 93 ? 1.149 -2.672 16.114 1.00 84.69 93 SER A C 1
ATOM 721 O O . SER A 1 93 ? 2.084 -2.648 15.314 1.00 84.69 93 SER A O 1
ATOM 723 N N . LYS A 1 94 ? 0.963 -3.724 16.924 1.00 88.00 94 LYS A N 1
ATOM 724 C CA . LYS A 1 94 ? 1.855 -4.893 16.942 1.00 88.00 94 LYS A CA 1
ATOM 725 C C . LYS A 1 94 ? 1.851 -5.655 15.611 1.00 88.00 94 LYS A C 1
ATOM 727 O O . LYS A 1 94 ? 2.908 -6.131 15.193 1.00 88.00 94 LYS A O 1
ATOM 732 N N . LEU A 1 95 ? 0.704 -5.767 14.939 1.00 89.56 95 LEU A N 1
ATOM 733 C CA . LEU A 1 95 ? 0.604 -6.416 13.629 1.00 89.56 95 LEU A CA 1
ATOM 734 C C . LEU A 1 95 ? 1.281 -5.562 12.556 1.00 89.56 95 LEU A C 1
ATOM 736 O O . LEU A 1 95 ? 2.107 -6.074 11.800 1.00 89.56 95 LEU A O 1
ATOM 740 N N . SER A 1 96 ? 1.023 -4.253 12.553 1.00 90.19 96 SER A N 1
ATOM 741 C CA . SER A 1 96 ? 1.694 -3.295 11.666 1.00 90.19 96 SER A CA 1
ATOM 742 C C . SER A 1 96 ? 3.217 -3.343 11.800 1.00 90.19 96 SER A C 1
ATOM 744 O O . SER A 1 96 ? 3.914 -3.518 10.802 1.00 90.19 96 SER A O 1
ATOM 746 N N . ARG A 1 97 ? 3.743 -3.306 13.034 1.00 88.44 97 ARG A N 1
ATOM 747 C CA . ARG A 1 97 ? 5.190 -3.387 13.309 1.00 88.44 97 ARG A CA 1
ATOM 748 C C . ARG A 1 97 ? 5.824 -4.677 12.795 1.00 88.44 97 ARG A C 1
ATOM 750 O O . ARG A 1 97 ? 6.954 -4.652 12.323 1.00 88.44 97 ARG A O 1
ATOM 757 N N . ASN A 1 98 ? 5.118 -5.801 12.890 1.00 87.44 98 ASN A N 1
ATOM 758 C CA . ASN A 1 98 ? 5.666 -7.112 12.541 1.00 87.44 98 ASN A CA 1
ATOM 759 C C . ASN A 1 98 ? 5.413 -7.524 11.086 1.00 87.44 98 ASN A C 1
ATOM 761 O O . ASN A 1 98 ? 5.985 -8.520 10.632 1.00 87.44 98 ASN A O 1
ATOM 765 N N . THR A 1 99 ? 4.603 -6.774 10.340 1.00 90.75 99 THR A N 1
ATOM 766 C CA . THR A 1 99 ? 4.261 -7.107 8.955 1.00 90.75 99 THR A CA 1
ATOM 767 C C . THR A 1 99 ? 5.512 -7.105 8.074 1.00 90.75 99 THR A C 1
ATOM 769 O O . THR A 1 99 ? 6.288 -6.149 8.038 1.00 90.75 99 THR A O 1
ATOM 772 N N . LYS A 1 100 ? 5.734 -8.211 7.357 1.00 92.44 100 LYS A N 1
ATOM 773 C CA . LYS A 1 100 ? 6.782 -8.310 6.335 1.00 92.44 100 LYS A CA 1
ATOM 774 C C . LYS A 1 100 ? 6.211 -7.843 5.002 1.00 92.44 100 LYS A C 1
ATOM 776 O O . LYS A 1 100 ? 5.109 -8.237 4.636 1.00 92.44 100 LYS A O 1
ATOM 781 N N . ILE A 1 101 ? 6.979 -7.029 4.289 1.00 90.75 101 ILE A N 1
ATOM 782 C CA . ILE A 1 101 ? 6.658 -6.600 2.933 1.00 90.75 101 ILE A CA 1
ATOM 783 C C . ILE A 1 101 ? 7.631 -7.337 2.025 1.00 90.75 101 ILE A C 1
ATOM 785 O O . ILE A 1 101 ? 8.840 -7.285 2.243 1.00 90.75 101 ILE A O 1
ATOM 789 N N . PHE A 1 102 ? 7.088 -8.054 1.050 1.00 91.62 102 PHE A N 1
ATOM 790 C CA . PHE A 1 102 ? 7.859 -8.742 0.027 1.00 91.62 102 PHE A CA 1
ATOM 791 C C . PHE A 1 102 ? 7.605 -8.036 -1.295 1.00 91.62 102 PHE A C 1
ATOM 793 O O . PHE A 1 102 ? 6.460 -7.694 -1.601 1.00 91.62 102 PHE A O 1
ATOM 800 N N . LEU A 1 103 ? 8.674 -7.801 -2.044 1.00 89.44 103 LEU A N 1
ATOM 801 C CA . LEU A 1 103 ? 8.609 -7.206 -3.369 1.00 89.44 103 LEU A CA 1
ATOM 802 C C . LEU A 1 103 ? 8.832 -8.296 -4.410 1.00 89.44 103 LEU A C 1
ATOM 804 O O . LEU A 1 103 ? 9.612 -9.222 -4.189 1.00 89.44 103 LEU A O 1
ATOM 808 N N . ASP A 1 104 ? 8.137 -8.167 -5.531 1.00 88.25 104 ASP A N 1
ATOM 809 C CA . ASP A 1 104 ? 8.362 -9.009 -6.697 1.00 88.25 104 ASP A CA 1
ATOM 810 C C . ASP A 1 104 ? 9.719 -8.667 -7.329 1.00 88.25 104 ASP A C 1
ATOM 812 O O . ASP A 1 104 ? 9.987 -7.501 -7.632 1.00 88.25 104 ASP A O 1
ATOM 816 N N . SER A 1 105 ? 10.587 -9.667 -7.495 1.00 90.31 105 SER A N 1
ATOM 817 C CA . SER A 1 105 ? 11.964 -9.460 -7.961 1.00 90.31 105 SER A CA 1
ATOM 818 C C . SER A 1 105 ? 12.013 -8.857 -9.359 1.00 90.31 105 SER A C 1
ATOM 820 O O . SER A 1 105 ? 12.795 -7.940 -9.606 1.00 90.31 105 SER A O 1
ATOM 822 N N . ASP A 1 106 ? 11.150 -9.331 -10.254 1.00 87.50 106 ASP A N 1
ATOM 823 C CA . ASP A 1 106 ? 11.129 -8.899 -11.648 1.00 87.50 106 ASP A CA 1
ATOM 824 C C . ASP A 1 106 ? 10.665 -7.444 -11.748 1.00 87.50 106 ASP A C 1
ATOM 826 O O . ASP A 1 106 ? 11.310 -6.629 -12.410 1.00 87.50 106 ASP A O 1
ATOM 830 N N . SER A 1 107 ? 9.623 -7.082 -10.995 1.00 83.31 107 SER A N 1
ATOM 831 C CA . SER A 1 107 ? 9.145 -5.699 -10.883 1.00 83.31 107 SER A CA 1
ATOM 832 C C . SER A 1 107 ? 10.220 -4.750 -10.338 1.00 83.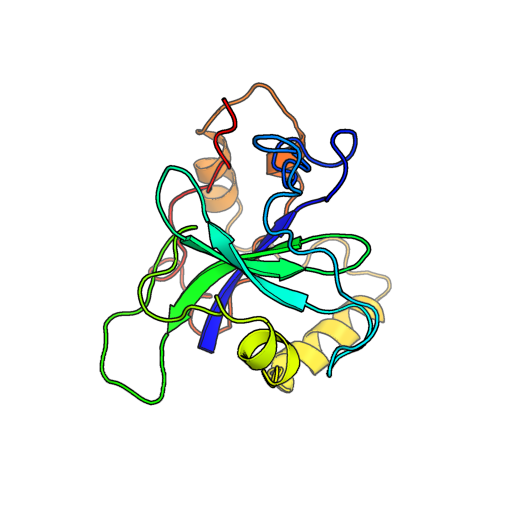31 107 SER A C 1
ATOM 834 O O . SER A 1 107 ? 10.338 -3.616 -10.802 1.00 83.31 107 SER A O 1
ATOM 836 N N . VAL A 1 108 ? 11.036 -5.196 -9.375 1.00 86.44 108 VAL A N 1
ATOM 837 C CA . VAL A 1 108 ? 12.160 -4.403 -8.846 1.00 86.44 108 VAL A CA 1
ATOM 838 C C . VAL A 1 108 ? 13.238 -4.201 -9.913 1.00 86.44 108 VAL A C 1
ATOM 840 O O . VAL A 1 108 ? 13.714 -3.081 -10.101 1.00 86.44 108 VAL A O 1
ATOM 843 N N . ILE A 1 109 ? 13.598 -5.256 -10.648 1.00 87.81 109 ILE A N 1
ATOM 844 C CA . ILE A 1 109 ? 14.567 -5.174 -11.750 1.00 87.81 109 ILE A CA 1
ATOM 845 C C . ILE A 1 109 ? 14.068 -4.212 -12.838 1.00 87.81 109 ILE A C 1
ATOM 847 O O . ILE A 1 109 ? 14.834 -3.373 -13.315 1.00 87.81 109 ILE A O 1
ATOM 851 N N . GLU A 1 110 ? 12.792 -4.294 -13.221 1.00 83.31 110 GLU A N 1
ATOM 852 C CA . GLU A 1 110 ? 12.172 -3.367 -14.176 1.00 83.31 110 GLU A CA 1
ATOM 853 C C . GLU A 1 110 ? 12.209 -1.918 -13.674 1.00 83.31 110 GLU A C 1
ATOM 855 O O . GLU A 1 110 ? 12.605 -1.022 -14.423 1.00 83.31 110 GLU A O 1
ATOM 860 N N . ALA A 1 111 ? 11.879 -1.680 -12.402 1.00 81.94 111 ALA A N 1
ATOM 861 C CA . ALA A 1 111 ? 11.938 -0.349 -11.804 1.00 81.94 111 ALA A CA 1
ATOM 862 C C . ALA A 1 111 ? 13.359 0.240 -11.849 1.00 81.94 111 ALA A C 1
ATOM 864 O O . ALA A 1 111 ? 13.537 1.397 -12.235 1.00 81.94 111 ALA A O 1
ATOM 865 N N . PHE A 1 112 ? 14.389 -0.556 -11.543 1.00 83.62 112 PHE A N 1
ATOM 866 C CA . PHE A 1 112 ? 15.781 -0.111 -11.652 1.00 83.62 112 PHE A CA 1
ATOM 867 C C . PHE A 1 112 ? 16.204 0.185 -13.093 1.00 83.62 112 PHE A C 1
ATOM 869 O O . PHE A 1 112 ? 16.968 1.124 -13.318 1.00 83.62 112 PHE A O 1
ATOM 876 N N . LYS A 1 113 ? 15.708 -0.563 -14.085 1.00 84.25 113 LYS A N 1
ATOM 877 C CA . LYS A 1 113 ? 15.956 -0.241 -15.501 1.00 84.25 113 LYS A CA 1
ATOM 878 C C . LYS A 1 113 ? 15.375 1.125 -15.871 1.00 84.25 113 LYS A C 1
ATOM 880 O O . LYS A 1 113 ? 16.051 1.892 -16.548 1.00 84.25 113 LYS A O 1
ATOM 885 N N . ILE A 1 114 ? 14.170 1.444 -15.389 1.00 78.88 114 ILE A N 1
ATOM 886 C CA . ILE A 1 114 ? 13.524 2.745 -15.625 1.00 78.88 114 ILE A CA 1
ATOM 887 C C . ILE A 1 114 ? 14.344 3.875 -14.992 1.00 78.88 114 ILE A C 1
ATOM 889 O O . ILE A 1 114 ? 14.680 4.830 -15.685 1.00 78.88 114 ILE A O 1
ATOM 893 N N . ILE A 1 115 ? 14.730 3.743 -13.717 1.00 78.88 115 ILE A N 1
ATOM 894 C CA . ILE A 1 115 ? 15.511 4.764 -12.992 1.00 78.88 115 ILE A CA 1
ATOM 895 C C . ILE A 1 115 ? 16.847 5.063 -13.688 1.00 78.88 115 ILE A C 1
ATOM 897 O O . ILE A 1 115 ? 17.272 6.213 -13.744 1.00 78.88 115 ILE A O 1
ATOM 901 N N . ASN A 1 116 ? 17.509 4.036 -14.226 1.00 80.31 116 ASN A N 1
ATOM 902 C CA . ASN A 1 116 ? 18.819 4.179 -14.865 1.00 80.31 116 ASN A CA 1
ATOM 903 C C . ASN A 1 116 ? 18.748 4.590 -16.343 1.00 80.31 116 ASN A C 1
ATOM 905 O O . ASN A 1 116 ? 19.768 4.935 -16.944 1.00 80.31 116 ASN A O 1
ATOM 909 N N . SER A 1 117 ? 17.564 4.552 -16.950 1.00 77.00 117 SER A N 1
ATOM 910 C CA . SER A 1 117 ? 17.375 4.988 -18.328 1.00 77.00 117 SER A CA 1
ATOM 911 C C . SER A 1 117 ? 17.227 6.511 -18.396 1.00 77.00 117 SER A C 1
ATOM 913 O O . SER A 1 117 ? 16.400 7.103 -17.709 1.00 77.00 117 SER A O 1
ATOM 915 N N . LYS A 1 118 ? 18.014 7.168 -19.254 1.00 62.94 118 LYS A N 1
ATOM 916 C CA . LYS A 1 118 ? 17.918 8.625 -19.473 1.00 62.94 118 LYS A CA 1
ATOM 917 C C . LYS A 1 118 ? 16.742 9.030 -20.375 1.00 62.94 118 LYS A C 1
ATOM 919 O O . LYS A 1 118 ? 16.449 10.214 -20.488 1.00 62.94 118 LYS A O 1
ATOM 924 N N . GLU A 1 119 ? 16.087 8.062 -21.017 1.00 59.34 119 GLU A N 1
ATOM 925 C CA . GLU A 1 119 ? 15.096 8.292 -22.081 1.00 59.34 119 GLU A CA 1
ATOM 926 C C . GLU A 1 119 ? 13.642 8.014 -21.670 1.00 59.34 119 GLU A C 1
ATOM 928 O O . GLU A 1 119 ? 12.714 8.331 -22.417 1.00 59.34 119 GLU A O 1
ATOM 933 N N . VAL A 1 120 ? 13.391 7.435 -20.493 1.00 52.28 120 VAL A N 1
ATOM 934 C CA . VAL A 1 120 ? 12.037 6.985 -20.139 1.00 52.28 120 VAL A CA 1
ATOM 935 C C . VAL A 1 120 ? 11.256 8.116 -19.479 1.00 52.28 120 VAL A C 1
ATOM 937 O O . VAL A 1 120 ? 11.111 8.186 -18.264 1.00 52.28 120 VAL A O 1
ATOM 940 N N . TYR A 1 121 ? 10.709 9.004 -20.310 1.00 48.66 121 TYR A N 1
ATOM 941 C CA . TYR A 1 121 ? 9.685 9.956 -19.866 1.00 48.66 121 TYR A CA 1
ATOM 942 C C . TYR A 1 121 ? 8.262 9.368 -19.961 1.00 48.66 121 TYR A C 1
ATOM 944 O O . TYR A 1 121 ? 7.356 9.845 -19.284 1.00 48.66 121 TYR A O 1
ATOM 952 N N . ARG A 1 122 ? 8.036 8.303 -20.753 1.00 50.31 122 ARG A N 1
ATOM 953 C CA . ARG A 1 122 ? 6.739 7.602 -20.876 1.00 50.31 122 ARG A CA 1
ATOM 954 C C . ARG A 1 122 ? 6.908 6.168 -21.398 1.00 50.31 122 ARG A C 1
ATOM 956 O O . ARG A 1 122 ? 7.100 5.984 -22.593 1.00 50.31 122 ARG A O 1
ATOM 963 N N . ASN A 1 123 ? 6.741 5.157 -20.542 1.00 45.78 123 ASN A N 1
ATOM 964 C CA . ASN A 1 123 ? 6.688 3.744 -20.973 1.00 45.78 123 ASN A CA 1
ATOM 965 C C . ASN A 1 123 ? 5.264 3.179 -21.133 1.00 45.78 123 ASN A C 1
ATOM 967 O O . ASN A 1 123 ? 5.102 2.032 -21.540 1.00 45.78 123 ASN A O 1
ATOM 971 N N . ALA A 1 124 ? 4.217 3.962 -20.867 1.00 47.97 124 ALA A N 1
ATOM 972 C CA . ALA A 1 124 ? 2.836 3.519 -21.040 1.00 47.97 124 ALA A CA 1
ATOM 973 C C . ALA A 1 124 ? 2.211 4.165 -22.287 1.00 47.97 124 ALA A C 1
ATOM 975 O O . ALA A 1 124 ? 1.494 5.152 -22.183 1.00 47.97 124 ALA A O 1
ATOM 976 N N . ARG A 1 125 ? 2.494 3.617 -23.479 1.00 48.22 125 ARG A N 1
ATOM 977 C CA . ARG A 1 125 ? 1.668 3.860 -24.687 1.00 48.22 125 ARG A CA 1
ATOM 978 C C . ARG A 1 125 ? 0.402 2.988 -24.717 1.00 48.22 125 ARG A C 1
ATOM 980 O O . ARG A 1 125 ? -0.449 3.160 -25.580 1.00 48.22 125 ARG A O 1
ATOM 987 N N . GLY A 1 126 ? 0.277 2.036 -23.792 1.00 48.84 126 GLY A N 1
ATOM 988 C CA . GLY A 1 126 ? -0.953 1.276 -23.580 1.00 48.84 126 GLY A CA 1
ATOM 989 C C . GLY A 1 126 ? -1.876 2.010 -22.609 1.00 48.84 126 GLY A C 1
ATOM 990 O O . GLY A 1 126 ? -1.404 2.515 -21.594 1.00 48.84 126 GLY A O 1
ATOM 991 N N . ASN A 1 127 ? -3.178 2.014 -22.904 1.00 49.22 127 ASN A N 1
ATOM 992 C CA . ASN A 1 127 ? -4.265 2.545 -22.068 1.00 49.22 127 ASN A CA 1
ATOM 993 C C . ASN A 1 127 ? -4.522 4.057 -22.051 1.00 49.22 127 ASN A C 1
ATOM 995 O O . ASN A 1 127 ? -5.223 4.528 -21.161 1.00 49.22 127 ASN A O 1
ATOM 999 N N . GLU A 1 128 ? -4.107 4.819 -23.065 1.00 52.66 128 GLU A N 1
ATOM 1000 C CA . GLU A 1 128 ? -4.461 6.250 -23.169 1.00 52.66 128 GLU A CA 1
ATOM 1001 C C . GLU A 1 128 ? -5.987 6.489 -23.114 1.00 52.66 128 GLU A C 1
ATOM 1003 O O . GLU A 1 128 ? -6.465 7.337 -22.363 1.00 52.66 128 GLU A O 1
ATOM 1008 N N . LEU A 1 129 ? -6.783 5.681 -23.826 1.00 50.66 129 LEU A N 1
ATOM 1009 C CA . LEU A 1 129 ? -8.253 5.758 -23.807 1.00 50.66 129 LEU A CA 1
ATOM 1010 C C . LEU A 1 129 ? -8.871 5.388 -22.448 1.00 50.66 129 LEU A C 1
ATOM 1012 O O . LEU A 1 129 ? -9.900 5.944 -22.063 1.00 50.66 129 LEU A O 1
ATOM 1016 N N . GLU A 1 130 ? -8.264 4.461 -21.709 1.00 50.75 130 GLU A N 1
ATOM 1017 C CA . GLU A 1 130 ? -8.753 4.037 -20.391 1.00 50.75 130 GLU A CA 1
ATOM 1018 C C . GLU A 1 130 ? -8.347 5.036 -19.301 1.00 50.75 130 GLU A C 1
ATOM 1020 O O . GLU A 1 130 ? -9.167 5.374 -18.446 1.00 50.75 130 GLU A O 1
ATOM 1025 N N . GLN A 1 131 ? -7.144 5.610 -19.403 1.00 47.59 131 GLN A N 1
ATOM 1026 C CA . GLN A 1 131 ? -6.726 6.780 -18.630 1.00 47.59 131 GLN A CA 1
ATOM 1027 C C . GLN A 1 131 ? -7.641 7.984 -18.905 1.00 47.59 131 GLN A C 1
ATOM 1029 O O . GLN A 1 131 ? -7.992 8.706 -17.980 1.00 47.59 131 GLN A O 1
ATOM 1034 N N . MET A 1 132 ? -8.125 8.169 -20.139 1.00 46.53 132 MET A N 1
ATOM 1035 C CA . MET A 1 132 ? -9.116 9.209 -20.445 1.00 46.53 132 MET A CA 1
ATOM 1036 C C . MET A 1 132 ? -10.520 8.907 -19.899 1.00 46.53 132 MET A C 1
ATOM 1038 O O . MET A 1 132 ? -11.240 9.828 -19.526 1.00 46.53 132 MET A O 1
ATOM 1042 N N . ARG A 1 133 ? -10.948 7.641 -19.797 1.00 43.56 133 ARG A N 1
ATOM 1043 C CA . ARG A 1 133 ? -12.245 7.296 -19.170 1.00 43.56 133 ARG A CA 1
ATOM 1044 C C . ARG A 1 133 ? -12.261 7.581 -17.667 1.00 43.56 133 ARG A C 1
ATOM 1046 O O . ARG A 1 133 ? -13.307 7.934 -17.125 1.00 43.56 133 ARG A O 1
ATOM 1053 N N . GLN A 1 134 ? -11.098 7.503 -17.027 1.00 46.03 134 GLN A N 1
ATOM 1054 C CA . GLN A 1 134 ? -10.885 7.866 -15.626 1.00 46.03 134 GLN A CA 1
ATOM 1055 C C . GLN A 1 134 ? -11.101 9.368 -15.344 1.00 46.03 134 GLN A C 1
ATOM 1057 O O . GLN A 1 134 ? -11.499 9.738 -14.245 1.00 46.03 134 GLN A O 1
ATOM 1062 N N . VAL A 1 135 ? -10.958 10.234 -16.351 1.00 48.72 135 VAL A N 1
ATOM 1063 C CA . VAL A 1 135 ? -11.113 11.698 -16.234 1.00 48.72 135 VAL A CA 1
ATOM 1064 C C . VAL A 1 135 ? -12.555 12.138 -15.921 1.00 48.72 135 VAL A C 1
ATOM 1066 O O . VAL A 1 135 ? -12.779 13.271 -15.520 1.00 48.72 135 VAL A O 1
ATOM 1069 N N . ARG A 1 136 ? -13.564 11.264 -16.045 1.00 44.97 136 ARG A N 1
ATOM 1070 C CA . ARG A 1 136 ? -14.983 11.652 -15.903 1.00 44.97 136 ARG A CA 1
ATOM 1071 C C . ARG A 1 136 ? -15.507 11.805 -14.464 1.00 44.97 136 ARG A C 1
ATOM 1073 O O . ARG A 1 136 ? -16.681 12.133 -14.300 1.00 44.97 136 ARG A O 1
ATOM 1080 N N . SER A 1 137 ? -14.690 11.612 -13.427 1.00 44.34 137 SER A N 1
ATOM 1081 C CA . SER A 1 137 ? -15.106 11.781 -12.024 1.00 44.34 137 SER A CA 1
ATOM 1082 C C . SER A 1 137 ? -14.449 13.006 -11.367 1.00 44.34 137 SER A C 1
ATOM 1084 O O . SER A 1 137 ? -13.300 12.927 -10.953 1.00 44.34 137 SER A O 1
ATOM 1086 N N . LYS A 1 138 ? -15.230 14.090 -11.231 1.00 46.09 138 LYS A N 1
ATOM 1087 C CA . LYS A 1 138 ? -14.942 15.378 -10.551 1.00 46.09 138 LYS A CA 1
ATOM 1088 C C . LYS A 1 138 ? -13.724 16.165 -11.077 1.00 46.09 138 LYS A C 1
ATOM 1090 O O . LYS A 1 138 ? -12.572 15.821 -10.858 1.00 46.09 138 LYS A O 1
ATOM 1095 N N . PHE A 1 139 ? -14.038 17.262 -11.769 1.00 50.56 139 PHE A N 1
ATOM 1096 C CA . PHE A 1 139 ? -13.145 18.055 -12.621 1.00 50.56 139 PHE A CA 1
ATOM 1097 C C . PHE A 1 139 ? -12.521 19.298 -11.955 1.00 50.56 139 PHE A C 1
ATOM 1099 O O . PHE A 1 139 ? -11.952 20.132 -12.650 1.00 50.56 139 PHE A O 1
ATOM 1106 N N . ASP A 1 140 ? -12.634 19.477 -10.642 1.00 54.59 140 ASP A N 1
ATOM 1107 C CA . ASP A 1 140 ? -12.298 20.742 -9.974 1.00 54.59 140 ASP A CA 1
ATOM 1108 C C . ASP A 1 140 ? -10.840 20.860 -9.499 1.00 54.59 140 ASP A C 1
ATOM 1110 O O . ASP A 1 140 ? -10.366 21.971 -9.266 1.00 54.59 140 ASP A O 1
ATOM 1114 N N . HIS A 1 141 ? -10.088 19.756 -9.419 1.00 51.16 141 HIS A N 1
ATOM 1115 C CA . HIS A 1 141 ? -8.683 19.779 -8.996 1.00 51.16 141 HIS A CA 1
ATOM 1116 C C . HIS A 1 141 ? -7.776 18.945 -9.896 1.00 51.16 141 HIS A C 1
ATOM 1118 O O . HIS A 1 141 ? -8.103 17.813 -10.223 1.00 51.16 141 HIS A O 1
ATOM 1124 N N . CYS A 1 142 ? -6.605 19.490 -10.256 1.00 54.47 142 CYS A N 1
ATOM 1125 C CA . CYS A 1 142 ? -5.643 18.818 -11.136 1.00 54.47 142 CYS A CA 1
ATOM 1126 C C . CYS A 1 142 ? -4.836 17.687 -10.452 1.00 54.47 142 CYS A C 1
ATOM 1128 O O . CYS A 1 142 ? -4.205 16.884 -11.133 1.00 54.47 142 CYS A O 1
ATOM 1130 N N . SER A 1 143 ? -4.828 17.608 -9.119 1.00 51.62 143 SER A N 1
ATOM 1131 C CA . SER A 1 143 ? -4.014 16.638 -8.367 1.00 51.62 143 SER A CA 1
ATOM 1132 C C . SER A 1 143 ? -4.364 15.154 -8.592 1.00 51.62 143 SER A C 1
ATOM 1134 O O . SER A 1 143 ? -3.420 14.373 -8.695 1.00 51.62 143 SER A O 1
ATOM 1136 N N . PRO A 1 144 ? -5.632 14.728 -8.784 1.00 50.09 144 PRO A N 1
ATOM 1137 C CA . PRO A 1 144 ? -5.965 13.327 -9.062 1.00 50.09 144 PRO A CA 1
ATOM 1138 C C . PRO A 1 144 ? -5.441 12.837 -10.422 1.00 50.09 144 PRO A C 1
ATOM 1140 O O . PRO A 1 144 ? -5.309 11.634 -10.626 1.00 50.09 144 PRO A O 1
ATOM 1143 N N . TYR A 1 145 ? -5.124 13.750 -11.353 1.00 50.25 145 TYR A N 1
ATOM 1144 C CA . TYR A 1 145 ? -4.634 13.416 -12.698 1.00 50.25 145 TYR A CA 1
ATOM 1145 C C . TYR A 1 145 ? -3.132 13.115 -12.747 1.00 50.25 145 TYR A C 1
ATOM 1147 O O . TYR A 1 145 ? -2.653 12.578 -13.744 1.00 50.25 145 TYR A O 1
ATOM 1155 N N . PHE A 1 146 ? -2.383 13.454 -11.693 1.00 46.78 146 PHE A N 1
ATOM 1156 C CA . PHE A 1 146 ? -0.939 13.212 -11.618 1.00 46.78 146 PHE A CA 1
ATOM 1157 C C . PHE A 1 146 ? -0.576 11.911 -10.887 1.00 46.78 146 PHE A C 1
ATOM 1159 O O . PHE A 1 146 ? 0.602 11.562 -10.821 1.00 46.78 146 PHE A O 1
ATOM 1166 N N . LEU A 1 147 ? -1.552 11.190 -10.325 1.00 52.72 147 LEU A N 1
ATOM 1167 C CA . LEU A 1 147 ? -1.280 10.031 -9.477 1.00 52.72 147 LEU A CA 1
ATOM 1168 C C . LEU A 1 147 ? -1.217 8.734 -10.294 1.00 52.72 147 LEU A C 1
ATOM 1170 O O . LEU A 1 147 ? -2.178 8.310 -10.936 1.00 52.72 147 LEU A O 1
ATOM 1174 N N . CYS A 1 148 ? -0.056 8.081 -10.251 1.00 58.72 148 CYS A N 1
ATOM 1175 C CA . CYS A 1 148 ? 0.207 6.834 -10.961 1.00 58.72 148 CYS A CA 1
ATOM 1176 C C . CYS A 1 148 ? -0.409 5.640 -10.226 1.00 58.72 148 CYS A C 1
ATOM 1178 O O . CYS A 1 148 ? 0.127 5.203 -9.210 1.00 58.72 148 CYS A O 1
ATOM 1180 N N . ARG A 1 149 ? -1.474 5.033 -10.765 1.00 65.38 149 ARG A N 1
ATOM 1181 C CA . ARG A 1 149 ? -1.870 3.685 -10.330 1.00 65.38 149 ARG A CA 1
ATOM 1182 C C . ARG A 1 149 ? -0.811 2.679 -10.759 1.00 65.38 149 ARG A C 1
ATOM 1184 O O . ARG A 1 149 ? -0.471 2.599 -11.938 1.00 65.38 149 ARG A O 1
ATOM 1191 N N . ALA A 1 150 ? -0.331 1.889 -9.807 1.00 67.44 150 ALA A N 1
ATOM 1192 C CA . ALA A 1 150 ? 0.545 0.765 -10.089 1.00 67.44 150 ALA A CA 1
ATOM 1193 C C . ALA A 1 150 ? -0.255 -0.527 -9.925 1.00 67.44 150 ALA A C 1
ATOM 1195 O O . ALA A 1 150 ? -0.786 -0.814 -8.849 1.00 67.44 150 ALA A O 1
ATOM 1196 N N . ALA A 1 151 ? -0.359 -1.282 -11.014 1.00 67.69 151 ALA A N 1
ATOM 1197 C CA . ALA A 1 151 ? -0.974 -2.599 -11.044 1.00 67.69 151 ALA A CA 1
ATOM 1198 C C . ALA A 1 151 ? 0.114 -3.665 -11.211 1.00 67.69 151 ALA A C 1
ATOM 1200 O O . ALA A 1 151 ? 1.089 -3.466 -11.938 1.00 67.69 151 ALA A O 1
ATOM 1201 N N . SER A 1 152 ? -0.058 -4.800 -10.541 1.00 68.62 152 SER A N 1
ATOM 1202 C CA . SER A 1 152 ? 0.799 -5.966 -10.703 1.00 68.62 152 SER A CA 1
ATOM 1203 C C . SER A 1 152 ? 0.642 -6.548 -12.107 1.00 68.62 152 SER A C 1
ATOM 1205 O O . SER A 1 152 ? -0.350 -6.304 -12.799 1.00 68.62 152 SER A O 1
ATOM 1207 N N . ASN A 1 153 ? 1.595 -7.387 -12.515 1.00 71.38 153 ASN A N 1
ATOM 1208 C CA . ASN A 1 153 ? 1.551 -8.077 -13.808 1.00 71.38 153 ASN A CA 1
ATOM 1209 C C . ASN A 1 153 ? 0.245 -8.854 -14.033 1.00 71.38 153 ASN A C 1
ATOM 1211 O O . ASN A 1 153 ? -0.247 -8.929 -15.155 1.00 71.38 153 ASN A O 1
ATOM 1215 N N . ILE A 1 154 ? -0.350 -9.361 -12.954 1.00 68.75 154 ILE A N 1
ATOM 1216 C CA . ILE A 1 154 ? -1.604 -10.118 -12.972 1.00 68.75 154 ILE A CA 1
ATOM 1217 C C . ILE A 1 154 ? -2.787 -9.217 -13.363 1.00 68.75 154 ILE A C 1
ATOM 1219 O O . ILE A 1 154 ? -3.707 -9.670 -14.032 1.00 68.75 154 ILE A O 1
ATOM 1223 N N . ALA A 1 155 ? -2.748 -7.933 -13.000 1.00 62.97 155 ALA A N 1
ATOM 1224 C CA . ALA A 1 155 ? -3.787 -6.954 -13.310 1.00 62.97 155 ALA A CA 1
ATOM 1225 C C . ALA A 1 155 ? -3.444 -6.061 -14.522 1.00 62.97 155 ALA A C 1
ATOM 1227 O O . ALA A 1 155 ? -4.124 -5.064 -14.758 1.00 62.97 155 ALA A O 1
ATOM 1228 N N . LYS A 1 156 ? -2.414 -6.404 -15.319 1.00 63.97 156 LYS A N 1
ATOM 1229 C CA . LYS A 1 156 ? -2.052 -5.643 -16.533 1.00 63.97 156 LYS A CA 1
ATOM 1230 C C . LYS A 1 156 ? -3.129 -5.721 -17.623 1.00 63.97 156 LYS A C 1
ATOM 1232 O O . LYS A 1 156 ? -3.282 -4.763 -18.377 1.00 63.97 156 LYS A O 1
ATOM 1237 N N . SER A 1 157 ? -3.878 -6.826 -17.704 1.00 64.31 157 SER A N 1
ATOM 1238 C CA . SER A 1 157 ? -4.964 -6.989 -18.683 1.00 64.31 157 SER A CA 1
ATOM 1239 C C . SER A 1 157 ? -6.093 -5.980 -18.448 1.00 64.31 157 SER A C 1
ATOM 1241 O O . SER A 1 157 ? -6.519 -5.786 -17.313 1.00 64.31 157 SER A O 1
ATOM 1243 N N . HIS A 1 158 ? -6.632 -5.403 -19.525 1.00 58.12 158 HIS A N 1
ATOM 1244 C CA . HIS A 1 158 ? -7.769 -4.470 -19.500 1.00 58.12 158 HIS A CA 1
ATOM 1245 C C . HIS A 1 158 ? -9.023 -5.053 -18.821 1.00 58.12 158 HIS A C 1
ATOM 1247 O O . HIS A 1 158 ? -9.812 -4.317 -18.240 1.00 58.12 158 HIS A O 1
ATOM 1253 N N . LEU A 1 159 ? -9.186 -6.381 -18.828 1.00 56.75 159 LEU A N 1
ATOM 1254 C CA . LEU A 1 159 ? -10.275 -7.070 -18.120 1.00 56.75 159 LEU A CA 1
ATOM 1255 C C . LEU A 1 159 ? -10.103 -7.072 -16.593 1.00 56.75 159 LEU A C 1
ATOM 1257 O O . LEU A 1 159 ? -11.045 -7.366 -15.863 1.00 56.75 159 LEU A O 1
ATOM 1261 N N . MET A 1 160 ? -8.890 -6.802 -16.113 1.00 55.56 160 MET A N 1
ATOM 1262 C CA . MET A 1 160 ? -8.499 -6.935 -14.709 1.00 55.56 160 MET A CA 1
ATOM 1263 C C . MET A 1 160 ? -8.118 -5.596 -14.067 1.00 55.56 160 MET A C 1
ATOM 1265 O O . MET A 1 160 ? -7.830 -5.555 -12.869 1.00 55.56 160 MET A O 1
ATOM 1269 N N . GLN A 1 161 ? -8.143 -4.499 -14.831 1.00 54.22 161 GLN A N 1
ATOM 1270 C CA . GLN A 1 161 ? -7.915 -3.162 -14.297 1.00 54.22 161 GLN A CA 1
ATOM 1271 C C . GLN A 1 161 ? -9.191 -2.619 -13.635 1.00 54.22 161 GLN A C 1
ATOM 1273 O O . GLN A 1 161 ? -10.275 -2.694 -14.215 1.00 54.22 161 GLN A O 1
ATOM 1278 N N . PRO A 1 162 ? -9.102 -2.047 -12.421 1.00 50.56 162 PRO A N 1
ATOM 1279 C CA . PRO A 1 162 ? -10.261 -1.453 -11.771 1.00 50.56 162 PRO A CA 1
ATOM 1280 C C . PRO A 1 162 ? -10.754 -0.226 -12.559 1.00 50.56 162 PRO A C 1
ATOM 1282 O O . PRO A 1 162 ? -10.026 0.751 -12.729 1.00 50.56 162 PRO A O 1
ATOM 1285 N N . TYR A 1 163 ? -12.017 -0.269 -12.999 1.00 46.41 163 TYR A N 1
ATOM 1286 C CA . TYR A 1 163 ? -12.663 0.758 -13.833 1.00 46.41 163 TYR A CA 1
ATOM 1287 C C . TYR A 1 163 ? -12.876 2.122 -13.148 1.00 46.41 163 TYR A C 1
ATOM 1289 O O . TYR A 1 163 ? -13.175 3.105 -13.825 1.00 46.41 163 TYR A O 1
ATOM 1297 N N . SER A 1 164 ? -12.722 2.209 -11.825 1.00 46.28 164 SER A N 1
ATOM 1298 C CA . SER A 1 164 ? -13.033 3.415 -11.050 1.00 46.28 164 SER A CA 1
ATOM 1299 C C . SER A 1 164 ? -11.774 4.167 -10.630 1.00 46.28 164 SER A C 1
ATOM 1301 O O . SER A 1 164 ? -10.862 3.584 -10.044 1.00 46.28 164 SER A O 1
ATOM 1303 N N . VAL A 1 165 ? -11.758 5.485 -10.856 1.00 47.00 165 VAL A N 1
ATOM 1304 C CA . VAL A 1 165 ? -10.898 6.396 -10.090 1.00 47.00 165 VAL A CA 1
ATOM 1305 C C . VAL A 1 165 ? -11.458 6.485 -8.691 1.00 47.00 165 VAL A C 1
ATOM 1307 O O . VAL A 1 165 ? -12.595 6.919 -8.502 1.00 47.00 165 VAL A O 1
ATOM 1310 N N . PHE A 1 166 ? -10.681 6.061 -7.700 1.00 49.50 166 PHE A N 1
ATOM 1311 C CA . PHE A 1 166 ? -11.067 6.269 -6.315 1.00 49.50 166 PHE A CA 1
ATOM 1312 C C . PHE A 1 166 ? -10.697 7.691 -5.928 1.00 49.50 166 PHE A C 1
ATOM 1314 O O . PHE A 1 166 ? -9.730 7.935 -5.222 1.00 49.50 166 PHE A O 1
ATOM 1321 N N . THR A 1 167 ? -11.518 8.645 -6.367 1.00 42.19 167 THR A N 1
ATOM 1322 C CA . THR A 1 167 ? -11.517 9.975 -5.771 1.00 42.19 167 THR A CA 1
ATOM 1323 C C . THR A 1 167 ? -11.841 9.779 -4.296 1.00 42.19 167 THR A C 1
ATOM 1325 O O . THR A 1 167 ? -12.926 9.324 -3.916 1.00 42.19 167 THR A O 1
ATOM 1328 N N . LEU A 1 168 ? -10.862 10.062 -3.448 1.00 39.12 168 LEU A N 1
ATOM 1329 C CA . LEU A 1 168 ? -11.002 10.055 -2.006 1.00 39.12 168 LEU A CA 1
ATOM 1330 C C . LEU A 1 168 ? -11.945 11.222 -1.694 1.00 39.12 168 LEU A C 1
ATOM 1332 O O . LEU A 1 168 ? -11.509 12.359 -1.563 1.00 39.12 168 LEU A O 1
ATOM 1336 N N . VAL A 1 169 ? -13.259 10.973 -1.715 1.00 36.53 169 VAL A N 1
ATOM 1337 C CA . VAL A 1 169 ? -14.262 12.022 -1.496 1.00 36.53 169 VAL A CA 1
ATOM 1338 C C . VAL A 1 169 ? -14.105 12.515 -0.060 1.00 36.53 169 VAL A C 1
ATOM 1340 O O . VAL A 1 169 ? -14.623 11.902 0.874 1.00 36.53 169 VAL A O 1
ATOM 1343 N N . GLY A 1 170 ? -13.333 13.586 0.103 1.00 38.84 170 GLY A N 1
ATOM 1344 C CA . GLY A 1 170 ? -13.394 14.468 1.252 1.00 38.84 170 GLY A CA 1
ATOM 1345 C C . GLY A 1 170 ? -14.674 15.287 1.140 1.00 38.84 170 GLY A C 1
ATOM 1346 O O . GLY A 1 170 ? -14.948 15.869 0.091 1.00 38.84 170 GLY A O 1
ATOM 1347 N N . HIS A 1 171 ? -15.475 15.247 2.196 1.00 33.62 171 HIS A N 1
ATOM 1348 C CA . HIS A 1 171 ? -16.398 16.321 2.536 1.00 33.62 171 HIS A CA 1
ATOM 1349 C C . HIS A 1 171 ? -15.733 17.123 3.642 1.00 33.62 171 HIS A C 1
ATOM 1351 O O . HIS A 1 171 ? -15.213 16.450 4.568 1.00 33.62 171 HIS A O 1
#

Radius of gyration: 16.7 Å; chains: 1; bounding box: 36×41×47 Å

Organism: NCBI:txid64571